Protein AF-Q72N98-F1 (afdb_monomer)

Foldseek 3Di:
DADADDDQDEDEEEDEEEEYEHEYEYEYEYAEYEDEYEEEYEYADYPDEYEEEYEYAEYAYEYHEEYEYAEYAYEYEYEYEYAYYAYEYHEEYEYAYYEYEYHEEYEYAEYEEEYEEEYEYAEYEYEYHYEYEY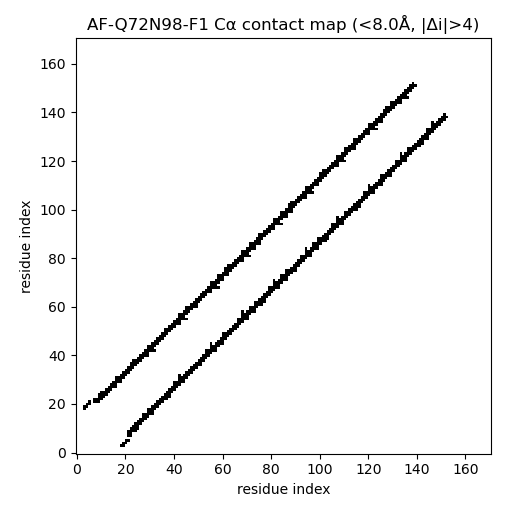AEYEDDYDYHYDYNYYDYDDPDDPPDDPDDDDDDDDD

Nearest PDB structures (foldseek):
  3jx8-assembly2_D  TM=2.606E-01  e=1.668E+00  Parabacteroides distasonis ATCC 8503

Secondary structure (DSSP, 8-state):
------S---EEEEEEEEEEES-EEEEEEEEEEEEEEEEEEEEEEEEEEEEEEEEEEEE-SEEEEEEEEEEE-S-EEEEEEEEEE-S-EEEEEEEEEEEEEEEEEEEEEEEEEEEEEEEEEEEEEEEEEEEEEEEEEES-B-SEEEEEEEE---SS---------------

Solvent-accessible surface area (backbone atoms only — not comparable to full-atom values): 8684 Å² total; per-residue (Å²): 139,90,81,85,76,83,72,96,57,70,54,73,52,78,50,82,42,66,64,46,68,57,43,40,42,37,39,38,42,35,46,36,42,37,48,41,41,43,38,40,37,44,34,45,35,40,38,54,35,41,40,38,40,38,43,33,45,36,33,56,30,39,37,42,38,38,36,42,34,48,35,34,55,33,42,38,38,37,40,36,43,34,46,36,35,55,32,43,38,42,38,40,36,43,34,46,36,35,54,31,44,42,42,38,40,37,44,33,44,35,38,33,58,34,43,39,38,41,36,43,35,45,34,36,52,31,42,41,41,36,39,35,44,32,50,33,38,29,61,53,80,52,67,56,69,52,70,76,40,75,52,78,79,78,92,81,71,93,74,82,66,99,73,86,82,92,83,88,85,92,130

Mean predicted aligned error: 12.13 Å

Sequence (171 aa):
MNFNLSGSYILRGSSHILQMNLNLRGSSHILQMNLNLRGSSHILQMNLNLRGSSHILQMNSNLRGSSHILQMNSNLRGSSHILQMNSNLRGSSHILQMNSNLRGSSHILQMNLNLRGSSHILQMNSNLRGSSHILQMNLNLRGSSHIFKSWAFDKENQISAQNRRSTIVFT

Structure (mmCIF, N/CA/C/O backbone):
data_AF-Q72N98-F1
#
_entry.id   AF-Q72N98-F1
#
loop_
_atom_site.group_PDB
_atom_site.id
_atom_site.type_symbol
_atom_site.label_atom_id
_atom_site.label_alt_id
_atom_site.label_comp_id
_atom_site.label_asym_id
_atom_site.label_entity_id
_atom_site.label_seq_id
_atom_site.pdbx_PDB_ins_code
_atom_site.Cartn_x
_atom_site.Cartn_y
_atom_site.Cartn_z
_atom_site.occupancy
_atom_site.B_iso_or_equiv
_atom_site.auth_seq_id
_atom_site.auth_comp_id
_atom_site.auth_asym_id
_atom_site.auth_atom_id
_atom_site.pdbx_PDB_model_num
ATOM 1 N N . MET A 1 1 ? 25.072 16.575 -17.422 1.00 34.38 1 MET A N 1
ATOM 2 C CA . MET A 1 1 ? 24.114 16.514 -18.548 1.00 34.38 1 MET A CA 1
ATOM 3 C C . MET A 1 1 ? 22.717 16.351 -17.969 1.00 34.38 1 MET A C 1
ATOM 5 O O . MET A 1 1 ? 22.519 15.405 -17.219 1.00 34.38 1 MET A O 1
ATOM 9 N N . ASN A 1 2 ? 21.787 17.259 -18.279 1.00 38.66 2 ASN A N 1
ATOM 10 C CA . ASN A 1 2 ? 20.370 17.155 -17.895 1.00 38.66 2 ASN A CA 1
ATOM 11 C C . ASN A 1 2 ? 19.568 16.596 -19.095 1.00 38.66 2 ASN A C 1
ATOM 13 O O . ASN A 1 2 ? 19.824 17.022 -20.217 1.00 38.66 2 ASN A O 1
ATOM 17 N N . PHE A 1 3 ? 18.620 15.671 -18.878 1.00 39.50 3 PHE A N 1
ATOM 18 C CA . PHE A 1 3 ? 17.837 14.966 -19.924 1.00 39.50 3 PHE A CA 1
ATOM 19 C C . PHE A 1 3 ? 16.346 14.792 -19.527 1.00 39.50 3 PHE A C 1
ATOM 21 O O . PHE A 1 3 ? 16.054 14.818 -18.334 1.00 39.50 3 PHE A O 1
ATOM 28 N N . ASN A 1 4 ? 15.424 14.583 -20.499 1.00 43.81 4 ASN A N 1
ATOM 29 C CA . ASN A 1 4 ? 13.947 14.497 -20.323 1.00 43.81 4 ASN A CA 1
ATOM 30 C C . ASN A 1 4 ? 13.194 13.677 -21.432 1.00 43.81 4 ASN A C 1
ATOM 32 O O . ASN A 1 4 ? 13.794 13.317 -22.441 1.00 43.81 4 ASN A O 1
ATOM 36 N N . LEU A 1 5 ? 11.861 13.508 -21.277 1.00 47.28 5 LEU A N 1
ATOM 37 C CA . LEU A 1 5 ? 10.808 13.109 -22.265 1.00 47.28 5 LEU A CA 1
ATOM 38 C C . LEU A 1 5 ? 10.619 11.605 -22.649 1.00 47.28 5 LEU A C 1
ATOM 40 O O . LEU A 1 5 ? 10.861 10.743 -21.811 1.00 47.28 5 LEU A O 1
ATOM 44 N N . SER A 1 6 ? 9.963 11.289 -23.791 1.00 36.41 6 SER A N 1
ATOM 45 C CA . SER A 1 6 ? 8.648 10.584 -23.790 1.00 36.41 6 SER A CA 1
ATOM 46 C C . SER A 1 6 ? 8.359 9.254 -24.569 1.00 36.41 6 SER A C 1
ATOM 48 O O . SER A 1 6 ? 7.218 8.798 -24.477 1.00 36.41 6 SER A O 1
ATOM 50 N N . GLY A 1 7 ? 9.266 8.580 -25.304 1.00 32.81 7 GLY A N 1
ATOM 51 C CA . GLY A 1 7 ? 9.059 7.168 -25.737 1.00 32.81 7 GLY A CA 1
ATOM 52 C C . GLY A 1 7 ? 8.948 6.201 -24.536 1.00 32.81 7 GLY A C 1
ATOM 53 O O . GLY A 1 7 ? 9.212 6.610 -23.410 1.00 32.81 7 GLY A O 1
ATOM 54 N N . SER A 1 8 ? 8.597 4.912 -24.702 1.00 44.94 8 SER A N 1
ATOM 55 C CA . SER A 1 8 ? 8.538 3.972 -23.555 1.00 44.94 8 SER A CA 1
ATOM 56 C C . SER A 1 8 ? 9.939 3.539 -23.083 1.00 44.94 8 SER A C 1
ATOM 58 O O . SER A 1 8 ? 10.334 2.378 -23.218 1.00 44.94 8 SER A O 1
ATOM 60 N N . TYR A 1 9 ? 10.713 4.488 -22.556 1.00 53.72 9 TYR A N 1
ATOM 61 C CA . TYR A 1 9 ? 12.098 4.303 -22.144 1.00 53.72 9 TYR A CA 1
ATOM 62 C C . TYR A 1 9 ? 12.184 3.427 -20.894 1.00 53.72 9 TYR A C 1
ATOM 64 O O . TYR A 1 9 ? 11.781 3.826 -19.805 1.00 53.72 9 TYR A O 1
ATOM 72 N N . ILE A 1 10 ? 12.742 2.224 -21.048 1.00 58.22 10 ILE A N 1
ATOM 73 C CA . ILE A 1 10 ? 13.043 1.324 -19.931 1.00 58.22 10 ILE A CA 1
ATOM 74 C C . ILE A 1 10 ? 14.508 1.518 -19.553 1.00 58.22 10 ILE A C 1
ATOM 76 O O . ILE A 1 10 ? 15.393 0.852 -20.096 1.00 58.22 10 ILE A O 1
ATOM 80 N N . LEU A 1 11 ? 14.768 2.403 -18.594 1.00 60.53 11 LEU A N 1
ATOM 81 C CA . LEU A 1 11 ? 16.105 2.549 -18.023 1.00 60.53 11 LEU A CA 1
ATOM 82 C C . LEU A 1 11 ? 16.426 1.351 -17.118 1.00 60.53 11 LEU A C 1
ATOM 84 O O . LEU A 1 11 ? 15.615 0.936 -16.281 1.00 60.53 11 LEU A O 1
ATOM 88 N N . ARG A 1 12 ? 17.618 0.780 -17.325 1.00 60.44 12 ARG A N 1
ATOM 89 C CA . ARG A 1 12 ? 18.150 -0.385 -16.607 1.00 60.44 12 ARG A CA 1
ATOM 90 C C . ARG A 1 12 ? 19.528 -0.050 -16.050 1.00 60.44 12 ARG A C 1
ATOM 92 O O . ARG A 1 12 ? 20.391 0.376 -16.805 1.00 60.44 12 ARG A O 1
ATOM 99 N N . GLY A 1 13 ? 19.732 -0.282 -14.755 1.00 65.06 13 GLY A N 1
ATOM 100 C CA . GLY A 1 13 ? 21.004 -0.028 -14.070 1.00 65.06 13 GLY A CA 1
ATOM 101 C C . GLY A 1 13 ? 20.844 0.842 -12.823 1.00 65.06 13 GLY A C 1
ATOM 102 O O . GLY A 1 13 ? 19.794 0.806 -12.175 1.00 65.06 13 GLY A O 1
ATOM 103 N N . SER A 1 14 ? 21.895 1.603 -12.509 1.00 66.06 14 SER A N 1
ATOM 104 C CA . SER A 1 14 ? 21.960 2.563 -11.399 1.00 66.06 14 SER A CA 1
ATOM 105 C C . SER A 1 14 ? 21.876 3.995 -11.929 1.00 66.06 14 SER A C 1
ATOM 107 O O . SER A 1 14 ? 22.575 4.326 -12.883 1.00 66.06 14 SER A O 1
ATOM 109 N N . SER A 1 15 ? 21.031 4.850 -11.343 1.00 68.00 15 SER A N 1
ATOM 110 C CA . SER A 1 15 ? 20.786 6.207 -11.870 1.00 68.00 15 SER A CA 1
ATOM 111 C C . SER A 1 15 ? 20.442 7.253 -10.799 1.00 68.00 15 SER A C 1
ATOM 113 O O . SER A 1 15 ? 19.806 6.941 -9.791 1.00 68.00 15 SER A O 1
ATOM 115 N N . HIS A 1 16 ? 20.850 8.502 -11.050 1.00 71.00 16 HIS A N 1
ATOM 116 C CA . HIS A 1 16 ? 20.414 9.704 -10.331 1.00 71.00 16 HIS A CA 1
ATOM 117 C C . HIS A 1 16 ? 19.516 10.522 -11.265 1.00 71.00 16 HIS A C 1
ATOM 119 O O . HIS A 1 16 ? 19.918 10.819 -12.389 1.00 71.00 16 HIS A O 1
ATOM 125 N N . ILE A 1 17 ? 18.294 10.833 -10.832 1.00 66.06 17 ILE A N 1
ATOM 126 C CA . ILE A 1 17 ? 17.226 11.373 -11.686 1.00 66.06 17 ILE A CA 1
ATOM 127 C C . ILE A 1 17 ? 16.526 12.530 -10.967 1.00 66.06 17 ILE A C 1
ATOM 129 O O . ILE A 1 17 ? 16.061 12.380 -9.838 1.00 66.06 17 ILE A O 1
ATOM 133 N N . LEU A 1 18 ? 16.400 13.676 -11.639 1.00 66.44 18 LEU A N 1
ATOM 134 C CA . LEU A 1 18 ? 15.648 14.820 -11.114 1.00 66.44 18 LEU A CA 1
ATOM 135 C C . LEU A 1 18 ? 14.138 14.627 -11.313 1.00 66.44 18 LEU A C 1
ATOM 137 O O . LEU A 1 18 ? 13.387 14.582 -10.342 1.00 66.44 18 LEU A O 1
ATOM 141 N N . GLN A 1 19 ? 13.694 14.433 -12.553 1.00 68.50 19 GLN A N 1
ATOM 142 C CA . GLN A 1 19 ? 12.289 14.198 -12.875 1.00 68.50 19 GLN A CA 1
ATOM 143 C C . GLN A 1 19 ? 12.169 13.094 -13.927 1.00 68.50 19 GLN A C 1
ATOM 145 O O . GLN A 1 19 ? 12.985 13.016 -14.845 1.00 68.50 19 GLN A O 1
ATOM 150 N N . MET A 1 20 ? 11.165 12.226 -13.795 1.00 66.00 20 MET A N 1
ATOM 151 C CA . MET A 1 20 ? 10.890 11.181 -14.781 1.00 66.00 20 MET A CA 1
ATOM 152 C C . MET A 1 20 ? 9.404 10.870 -14.890 1.00 66.00 20 MET A C 1
ATOM 154 O O . MET A 1 20 ? 8.726 10.645 -13.887 1.00 66.00 20 MET A O 1
ATOM 158 N N . ASN A 1 21 ? 8.946 10.771 -16.135 1.00 64.12 21 ASN A N 1
ATOM 159 C CA . ASN A 1 21 ? 7.653 10.220 -16.504 1.00 64.12 21 ASN A CA 1
ATOM 160 C C . ASN A 1 21 ? 7.932 8.958 -17.347 1.00 64.12 21 ASN A C 1
ATOM 162 O O . ASN A 1 21 ? 8.524 9.103 -18.411 1.00 64.12 21 ASN A O 1
ATOM 166 N N . LEU A 1 22 ? 7.496 7.771 -16.882 1.00 65.44 22 LEU A N 1
ATOM 167 C CA . LEU A 1 22 ? 7.639 6.400 -17.455 1.00 65.44 22 LEU A CA 1
ATOM 168 C C . LEU A 1 22 ? 8.617 5.456 -16.704 1.00 65.44 22 LEU A C 1
ATOM 170 O O . LEU A 1 22 ? 9.264 5.830 -15.732 1.00 65.44 22 LEU A O 1
ATOM 174 N N . ASN A 1 23 ? 8.568 4.163 -17.061 1.00 66.69 23 ASN A N 1
ATOM 175 C CA . ASN A 1 23 ? 8.878 3.029 -16.174 1.00 66.69 23 ASN A CA 1
ATOM 176 C C . ASN A 1 23 ? 10.380 2.748 -15.943 1.00 66.69 23 ASN A C 1
ATOM 178 O O . ASN A 1 23 ? 11.129 2.522 -16.893 1.00 66.69 23 ASN A O 1
ATOM 182 N N . LEU A 1 24 ? 10.785 2.554 -14.681 1.00 69.75 24 LEU A N 1
ATOM 183 C CA . LEU A 1 24 ? 12.176 2.240 -14.304 1.00 69.75 24 LEU A CA 1
ATOM 184 C C . LEU A 1 24 ? 12.330 0.805 -13.756 1.00 69.75 24 LEU A C 1
ATOM 186 O O . LEU A 1 24 ? 11.528 0.350 -12.931 1.00 69.75 24 LEU A O 1
ATOM 190 N N . ARG A 1 25 ? 13.386 0.085 -14.177 1.00 73.00 25 ARG A N 1
ATOM 191 C CA . ARG A 1 25 ? 13.779 -1.220 -13.612 1.00 73.00 25 ARG A CA 1
ATOM 192 C C . ARG A 1 25 ? 15.254 -1.238 -13.190 1.00 73.00 25 ARG A C 1
ATOM 194 O O . ARG A 1 25 ? 16.127 -1.512 -14.010 1.00 73.00 25 ARG A O 1
ATOM 201 N N . GLY A 1 26 ? 15.529 -1.048 -11.902 1.00 71.75 26 GLY A N 1
ATOM 202 C CA . GLY A 1 26 ? 16.899 -1.054 -11.379 1.00 71.75 26 GLY A CA 1
ATOM 203 C C . GLY A 1 26 ? 17.014 -0.455 -9.981 1.00 71.75 26 GLY A C 1
ATOM 204 O O . GLY A 1 26 ? 16.085 -0.573 -9.180 1.00 71.75 26 GLY A O 1
ATOM 205 N N . SER A 1 27 ? 18.150 0.192 -9.722 1.00 73.38 27 SER A N 1
ATOM 206 C CA . SER A 1 27 ? 18.434 0.931 -8.489 1.00 73.38 27 SER A CA 1
ATOM 207 C C . SER A 1 27 ? 18.494 2.431 -8.787 1.00 73.38 27 SER A C 1
ATOM 209 O O . SER A 1 27 ? 19.113 2.834 -9.769 1.00 73.38 27 SER A O 1
ATOM 211 N N . SER A 1 28 ? 17.844 3.285 -7.993 1.00 72.62 28 SER A N 1
ATOM 212 C CA . SER A 1 28 ? 17.776 4.719 -8.340 1.00 72.62 28 SER A CA 1
ATOM 213 C C . SER A 1 28 ? 17.583 5.674 -7.161 1.00 72.62 28 SER A C 1
ATOM 215 O O . SER A 1 28 ? 16.900 5.354 -6.187 1.00 72.62 28 SER A O 1
ATOM 217 N N . HIS A 1 29 ? 18.164 6.867 -7.291 1.00 77.06 29 HIS A N 1
ATOM 218 C CA . HIS A 1 29 ? 17.844 8.047 -6.486 1.00 77.06 29 HIS A CA 1
ATOM 219 C C . HIS A 1 29 ? 17.025 8.999 -7.360 1.00 77.06 29 HIS A C 1
ATOM 221 O O . HIS A 1 29 ? 17.497 9.403 -8.426 1.00 77.06 29 HIS A O 1
ATOM 227 N N . ILE A 1 30 ? 15.797 9.315 -6.946 1.00 72.62 30 ILE A N 1
ATOM 228 C CA . ILE A 1 30 ? 14.843 10.081 -7.757 1.00 72.62 30 ILE A CA 1
ATOM 229 C C . ILE A 1 30 ? 14.225 11.209 -6.927 1.00 72.62 30 ILE A C 1
ATOM 231 O O . ILE A 1 30 ? 13.693 10.959 -5.846 1.00 72.62 30 ILE A O 1
ATOM 235 N N . LEU A 1 31 ? 14.233 12.442 -7.434 1.00 77.56 31 LEU A N 1
ATOM 236 C CA . LEU A 1 31 ? 13.531 13.544 -6.771 1.00 77.56 31 LEU A CA 1
ATOM 237 C C . LEU A 1 31 ? 12.017 13.466 -7.045 1.00 77.56 31 LEU A C 1
ATOM 239 O O . LEU A 1 31 ? 11.241 13.360 -6.097 1.00 77.56 31 LEU A O 1
ATOM 243 N N . GLN A 1 32 ? 11.585 13.404 -8.308 1.00 76.88 32 GLN A N 1
ATOM 244 C CA . GLN A 1 32 ? 10.169 13.219 -8.653 1.00 76.88 32 GLN A CA 1
ATOM 245 C C . GLN A 1 32 ? 9.956 12.132 -9.718 1.00 76.88 32 GLN A C 1
ATOM 247 O O . GLN A 1 32 ? 10.577 12.152 -10.783 1.00 76.88 32 GLN A O 1
ATOM 252 N N . MET A 1 33 ? 9.039 11.197 -9.452 1.00 74.56 33 MET A N 1
ATOM 253 C CA . MET A 1 33 ? 8.630 10.157 -10.404 1.00 74.56 33 MET A CA 1
ATOM 254 C C . MET A 1 33 ? 7.119 10.129 -10.610 1.00 74.56 33 MET A C 1
ATOM 256 O O . MET A 1 33 ? 6.361 9.984 -9.646 1.00 74.56 33 MET A O 1
ATOM 260 N N . ASN A 1 34 ? 6.710 10.110 -11.880 1.00 79.12 34 ASN A N 1
ATOM 261 C CA . ASN A 1 34 ? 5.381 9.682 -12.287 1.00 79.12 34 ASN A CA 1
ATOM 262 C C . ASN A 1 34 ? 5.455 8.385 -13.126 1.00 79.12 34 ASN A C 1
ATOM 264 O O . ASN A 1 34 ? 6.263 8.287 -14.049 1.00 79.12 34 ASN A O 1
ATOM 268 N N . LEU A 1 35 ? 4.557 7.430 -12.837 1.00 60.47 35 LEU A N 1
ATOM 269 C CA . LEU A 1 35 ? 4.233 6.172 -13.559 1.00 60.47 35 LEU A CA 1
ATOM 270 C C . LEU A 1 35 ? 4.565 4.851 -12.824 1.00 60.47 35 LEU A C 1
ATOM 272 O O . LEU A 1 35 ? 3.724 4.425 -12.037 1.00 60.47 35 LEU A O 1
ATOM 276 N N . ASN A 1 36 ? 5.687 4.144 -13.031 1.00 74.69 36 ASN A N 1
ATOM 277 C CA . ASN A 1 36 ? 5.971 2.940 -12.211 1.00 74.69 36 ASN A CA 1
ATOM 278 C C . ASN A 1 36 ? 7.466 2.668 -11.970 1.00 74.69 36 ASN A C 1
ATOM 280 O O . ASN A 1 36 ? 8.287 2.821 -12.874 1.00 74.69 36 ASN A O 1
ATOM 284 N N . LEU A 1 37 ? 7.797 2.108 -10.798 1.00 74.31 37 LEU A N 1
ATOM 285 C CA . LEU A 1 37 ? 9.131 1.563 -10.500 1.00 74.31 37 LEU A CA 1
ATOM 286 C C . LEU A 1 37 ? 9.095 0.073 -10.127 1.00 74.31 37 LEU A C 1
ATOM 288 O O . LEU A 1 37 ? 8.262 -0.366 -9.330 1.00 74.31 37 LEU A O 1
ATOM 292 N N . ARG A 1 38 ? 10.058 -0.703 -10.648 1.00 79.94 38 ARG A N 1
ATOM 293 C CA . ARG A 1 38 ? 10.336 -2.082 -10.216 1.00 79.94 38 ARG A CA 1
ATOM 294 C C . ARG A 1 38 ? 11.809 -2.269 -9.837 1.00 79.94 38 ARG A C 1
ATOM 296 O O . ARG A 1 38 ? 12.642 -2.501 -10.712 1.00 79.94 38 ARG A O 1
ATOM 303 N N . GLY A 1 39 ? 12.118 -2.265 -8.543 1.00 76.69 39 GLY A N 1
ATOM 304 C CA . GLY A 1 39 ? 13.489 -2.423 -8.050 1.00 76.69 39 GLY A CA 1
ATOM 305 C C . GLY A 1 39 ? 13.703 -1.797 -6.675 1.00 76.69 39 GLY A C 1
ATOM 306 O O . GLY A 1 39 ? 12.819 -1.893 -5.825 1.00 76.69 39 GLY A O 1
ATOM 307 N N . SER A 1 40 ? 14.866 -1.176 -6.478 1.00 79.19 40 SER A N 1
ATOM 308 C CA . SER A 1 40 ? 15.259 -0.542 -5.214 1.00 79.19 40 SER A CA 1
ATOM 309 C C . SER A 1 40 ? 15.421 0.970 -5.384 1.00 79.19 40 SER A C 1
ATOM 311 O O . SER A 1 40 ? 16.034 1.410 -6.356 1.00 79.19 40 SER A O 1
ATOM 313 N N . SER A 1 41 ? 14.896 1.796 -4.477 1.00 77.50 41 SER A N 1
ATOM 314 C CA . SER A 1 41 ? 14.933 3.253 -4.699 1.00 77.50 41 SER A CA 1
ATOM 315 C C . SER A 1 41 ? 14.854 4.133 -3.453 1.00 77.50 41 SER A C 1
ATOM 317 O O . SER A 1 41 ? 14.105 3.838 -2.521 1.00 77.50 41 SER A O 1
ATOM 319 N N . HIS A 1 42 ? 15.532 5.278 -3.508 1.00 82.81 42 HIS A N 1
ATOM 320 C CA . HIS A 1 42 ? 15.281 6.433 -2.641 1.00 82.81 42 HIS A CA 1
ATOM 321 C C . HIS A 1 42 ? 14.517 7.483 -3.452 1.00 82.81 42 HIS A C 1
ATOM 323 O O . HIS A 1 42 ? 14.975 7.870 -4.530 1.00 82.81 42 HIS A O 1
ATOM 329 N N . ILE A 1 43 ? 13.346 7.906 -2.970 1.00 78.19 43 ILE A N 1
ATOM 330 C CA . ILE A 1 43 ? 12.442 8.786 -3.719 1.00 78.19 43 ILE A CA 1
ATOM 331 C C . ILE A 1 43 ? 11.914 9.905 -2.822 1.00 78.19 43 ILE A C 1
ATOM 333 O O . ILE A 1 43 ? 11.389 9.635 -1.743 1.00 78.19 43 ILE A O 1
ATOM 337 N N . LEU A 1 44 ? 11.991 11.157 -3.276 1.00 83.56 44 LEU A N 1
ATOM 338 C CA . LEU A 1 44 ? 11.368 12.268 -2.553 1.00 83.56 44 LEU A CA 1
ATOM 339 C C . LEU A 1 44 ? 9.848 12.283 -2.798 1.00 83.56 44 LEU A C 1
ATOM 341 O O . LEU A 1 44 ? 9.083 12.171 -1.841 1.00 83.56 44 LEU A O 1
ATOM 345 N N . GLN A 1 45 ? 9.393 12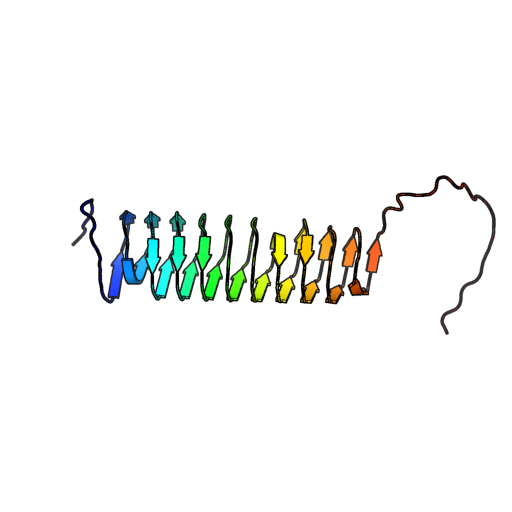.306 -4.054 1.00 82.19 45 GLN A N 1
ATOM 346 C CA . GLN A 1 45 ? 7.964 12.241 -4.388 1.00 82.19 45 GLN A CA 1
ATOM 347 C C . GLN A 1 45 ? 7.654 11.185 -5.465 1.00 82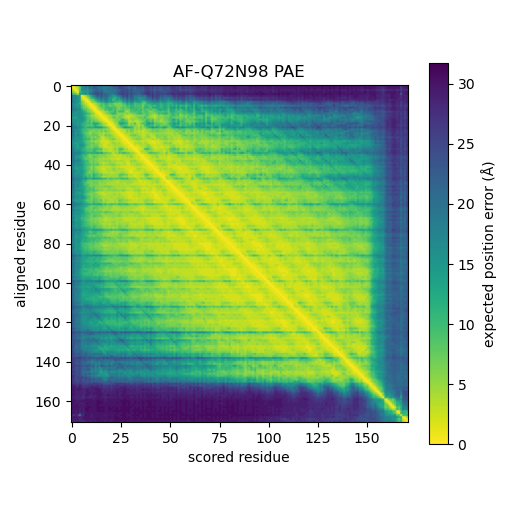.19 45 GLN A C 1
ATOM 349 O O . GLN A 1 45 ? 8.239 11.202 -6.552 1.00 82.19 45 GLN A O 1
ATOM 354 N N . MET A 1 46 ? 6.694 10.291 -5.189 1.00 79.00 46 MET A N 1
ATOM 355 C CA . MET A 1 46 ? 6.138 9.359 -6.181 1.00 79.00 46 MET A CA 1
ATOM 356 C C . MET A 1 46 ? 4.623 9.516 -6.349 1.00 79.00 46 MET A C 1
ATOM 358 O O . MET A 1 46 ? 3.863 9.400 -5.383 1.00 79.00 46 MET A O 1
ATOM 362 N N . ASN A 1 47 ? 4.202 9.566 -7.617 1.00 83.00 47 ASN A N 1
ATOM 363 C CA . ASN A 1 47 ? 2.851 9.219 -8.045 1.00 83.00 47 ASN A CA 1
ATOM 364 C C . ASN A 1 47 ? 2.912 8.069 -9.079 1.00 83.00 47 ASN A C 1
ATOM 366 O O . ASN A 1 47 ? 3.341 8.285 -10.207 1.00 83.00 47 ASN A O 1
ATOM 370 N N . LEU A 1 48 ? 2.499 6.845 -8.726 1.00 64.12 48 LEU A N 1
ATOM 371 C CA . LEU A 1 48 ? 1.507 6.014 -9.464 1.00 64.12 48 LEU A CA 1
ATOM 372 C C . LEU A 1 48 ? 1.550 4.514 -9.075 1.00 64.12 48 LEU A C 1
ATOM 374 O O . LEU A 1 48 ? 0.519 4.038 -8.602 1.00 64.12 48 LEU A O 1
ATOM 378 N N . ASN A 1 49 ? 2.687 3.790 -9.127 1.00 77.69 49 ASN A N 1
ATOM 379 C CA . ASN A 1 49 ? 2.907 2.528 -8.363 1.00 77.69 49 ASN A CA 1
ATOM 380 C C . ASN A 1 49 ? 4.402 2.184 -8.125 1.00 77.69 49 ASN A C 1
ATOM 382 O O . ASN A 1 49 ? 5.256 2.451 -8.973 1.00 77.69 49 ASN A O 1
ATOM 386 N N . LEU A 1 50 ? 4.704 1.433 -7.052 1.00 78.00 50 LEU A N 1
ATOM 387 C CA . LEU A 1 50 ? 6.019 0.796 -6.827 1.00 78.00 50 LEU A CA 1
ATOM 388 C C . LEU A 1 50 ? 5.918 -0.714 -6.553 1.00 78.00 50 LEU A C 1
ATOM 390 O O . LEU A 1 50 ? 5.054 -1.176 -5.803 1.00 78.00 50 LEU A O 1
ATOM 394 N N . ARG A 1 51 ? 6.863 -1.495 -7.100 1.00 83.06 51 ARG A N 1
ATOM 395 C CA . ARG A 1 51 ? 7.083 -2.907 -6.748 1.00 83.06 51 ARG A CA 1
ATOM 396 C C . ARG A 1 51 ? 8.552 -3.197 -6.416 1.00 83.06 51 ARG A C 1
ATOM 398 O O . ARG A 1 51 ? 9.363 -3.363 -7.326 1.00 83.06 51 ARG A O 1
ATOM 405 N N . GLY A 1 52 ? 8.877 -3.361 -5.136 1.00 80.00 52 GLY A N 1
ATOM 406 C CA . GLY A 1 52 ? 10.239 -3.652 -4.680 1.00 80.00 52 GLY A CA 1
ATOM 407 C C . GLY A 1 52 ? 10.540 -3.076 -3.299 1.00 80.00 52 GLY A C 1
ATOM 408 O O . GLY A 1 52 ? 9.681 -3.151 -2.422 1.00 80.00 52 GLY A O 1
ATOM 409 N N . SER A 1 53 ? 11.744 -2.534 -3.115 1.00 83.19 53 SER A N 1
ATOM 410 C CA . SER A 1 53 ? 12.234 -2.026 -1.826 1.00 83.19 53 SER A CA 1
ATOM 411 C C . SER A 1 53 ? 12.503 -0.522 -1.884 1.00 83.19 53 SER A C 1
ATOM 413 O O . SER A 1 53 ? 13.202 -0.072 -2.787 1.00 83.19 53 SER A O 1
ATOM 415 N N . SER A 1 54 ? 11.991 0.285 -0.952 1.00 81.12 54 SER A N 1
ATOM 416 C CA . SER A 1 54 ? 12.118 1.746 -1.096 1.00 81.12 54 SER A CA 1
ATOM 417 C C . SER A 1 54 ? 12.114 2.569 0.190 1.00 81.12 54 SER A C 1
ATOM 419 O O . SER A 1 54 ? 11.361 2.285 1.119 1.00 81.12 54 SER A O 1
ATOM 421 N N . HIS A 1 55 ? 12.863 3.669 0.172 1.00 86.06 55 HIS A N 1
ATOM 422 C CA . HIS A 1 55 ? 12.698 4.797 1.091 1.00 86.06 55 HIS A CA 1
ATOM 423 C C . HIS A 1 55 ? 11.968 5.917 0.343 1.00 86.06 55 HIS A C 1
ATOM 425 O O . HIS A 1 55 ? 12.412 6.308 -0.739 1.00 86.06 55 HIS A O 1
ATOM 431 N N . ILE A 1 56 ? 10.842 6.397 0.876 1.00 82.69 56 ILE A N 1
ATOM 432 C CA . ILE A 1 56 ? 9.993 7.390 0.202 1.00 82.69 56 ILE A CA 1
ATOM 433 C C . ILE A 1 56 ? 9.572 8.494 1.176 1.00 82.69 56 ILE A C 1
ATOM 435 O O . ILE A 1 56 ? 9.066 8.199 2.258 1.00 82.69 56 ILE A O 1
ATOM 439 N N . LEU A 1 57 ? 9.729 9.763 0.795 1.00 86.81 57 LEU A N 1
ATOM 440 C CA . LEU A 1 57 ? 9.243 10.878 1.615 1.00 86.81 57 LEU A CA 1
ATOM 441 C C . LEU A 1 57 ? 7.720 11.051 1.440 1.00 86.81 57 LEU A C 1
ATOM 443 O O . LEU A 1 57 ? 6.986 10.950 2.422 1.00 86.81 57 LEU A O 1
ATOM 447 N N . GLN A 1 58 ? 7.221 11.194 0.208 1.00 84.94 58 GLN A N 1
ATOM 448 C CA . GLN A 1 58 ? 5.781 11.270 -0.091 1.00 84.94 58 GLN A CA 1
ATOM 449 C C . GLN A 1 58 ? 5.333 10.293 -1.187 1.00 84.94 58 GLN A C 1
ATOM 451 O O . GLN A 1 58 ? 5.916 10.235 -2.274 1.00 84.94 58 GLN A O 1
ATOM 456 N N . MET A 1 59 ? 4.252 9.553 -0.908 1.00 83.31 59 MET A N 1
ATOM 457 C CA . MET A 1 59 ? 3.652 8.578 -1.822 1.00 83.31 59 MET A CA 1
ATOM 458 C C . MET A 1 59 ? 2.125 8.706 -1.929 1.00 83.31 59 MET A C 1
ATOM 460 O O . MET A 1 59 ? 1.385 8.409 -0.986 1.00 83.31 59 MET A O 1
ATOM 464 N N . ASN A 1 60 ? 1.649 9.003 -3.139 1.00 86.25 60 ASN A N 1
ATOM 465 C CA . ASN A 1 60 ? 0.231 8.963 -3.507 1.00 86.25 60 ASN A CA 1
ATOM 466 C C . ASN A 1 60 ? -0.019 7.823 -4.520 1.00 86.25 60 ASN A C 1
ATOM 468 O O . ASN A 1 60 ? -0.448 8.053 -5.649 1.00 86.25 60 ASN A O 1
ATOM 472 N N . SER A 1 61 ? 0.332 6.579 -4.161 1.00 73.94 61 SER A N 1
ATOM 473 C CA . SER A 1 61 ? 0.263 5.420 -5.069 1.00 73.94 61 SER A 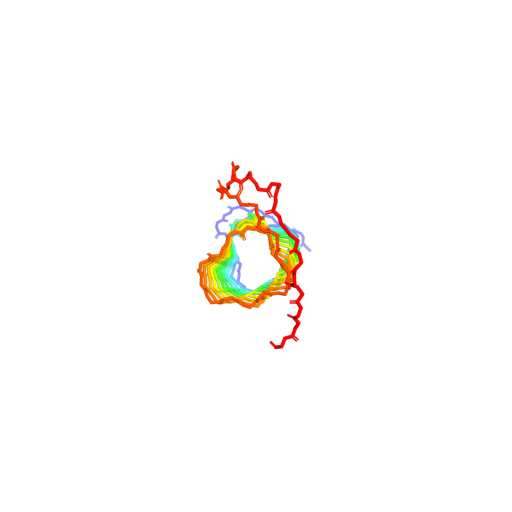CA 1
ATOM 474 C C . SER A 1 61 ? 0.446 4.045 -4.426 1.00 73.94 61 SER A C 1
ATOM 476 O O . SER A 1 61 ? 1.092 3.917 -3.393 1.00 73.94 61 SER A O 1
ATOM 478 N N . ASN A 1 62 ? -0.047 2.981 -5.070 1.00 82.12 62 ASN A N 1
ATOM 479 C CA . ASN A 1 62 ? 0.041 1.642 -4.482 1.00 82.12 62 ASN A CA 1
ATOM 480 C C . ASN A 1 62 ? 1.490 1.127 -4.395 1.00 82.12 62 ASN A C 1
ATOM 482 O O . ASN A 1 62 ? 2.236 1.173 -5.378 1.00 82.12 62 ASN A O 1
ATOM 486 N N . LEU A 1 63 ? 1.849 0.526 -3.256 1.00 82.12 63 LEU A N 1
ATOM 487 C CA . LEU A 1 63 ? 3.143 -0.134 -3.055 1.00 82.12 63 LEU A CA 1
ATOM 488 C C . LEU A 1 63 ? 2.986 -1.648 -2.865 1.00 82.12 63 LEU A C 1
ATOM 490 O O . LEU A 1 63 ? 2.140 -2.118 -2.099 1.00 82.12 63 LEU A O 1
ATOM 494 N N . ARG A 1 64 ? 3.841 -2.429 -3.537 1.00 87.06 64 ARG A N 1
ATOM 495 C CA . ARG A 1 64 ? 4.001 -3.877 -3.330 1.00 87.06 64 ARG A CA 1
ATOM 496 C C . ARG A 1 64 ? 5.450 -4.242 -3.006 1.00 87.06 64 ARG A C 1
ATOM 498 O O . ARG A 1 64 ? 6.260 -4.374 -3.923 1.00 87.06 64 ARG A O 1
ATOM 505 N N . GLY A 1 65 ? 5.757 -4.486 -1.736 1.00 83.56 65 GLY A N 1
ATOM 506 C CA . GLY A 1 65 ? 7.096 -4.884 -1.295 1.00 83.56 65 GLY A CA 1
ATOM 507 C C . GLY A 1 65 ? 7.458 -4.333 0.081 1.00 83.56 65 GLY A C 1
ATOM 508 O O . GLY A 1 65 ? 6.607 -4.342 0.968 1.00 83.56 65 GLY A O 1
ATOM 509 N N . SER A 1 66 ? 8.702 -3.891 0.253 1.00 85.12 66 SER A N 1
ATOM 510 C CA . SER A 1 66 ? 9.245 -3.471 1.550 1.00 85.12 66 SER A CA 1
ATOM 511 C C . SER A 1 66 ? 9.591 -1.982 1.564 1.00 85.12 66 SER A C 1
ATOM 513 O O . SER A 1 66 ? 10.256 -1.514 0.645 1.00 85.12 66 SER A O 1
ATOM 515 N N . SER A 1 67 ? 9.186 -1.211 2.576 1.00 83.69 67 SER A N 1
ATOM 516 C CA . SER A 1 67 ? 9.425 0.242 2.524 1.00 83.69 67 SER A CA 1
ATOM 517 C C . SER A 1 67 ? 9.501 0.984 3.854 1.00 83.69 67 SER A C 1
ATOM 519 O O . SER A 1 67 ? 8.777 0.674 4.798 1.00 83.69 67 SER A O 1
ATOM 521 N N . HIS A 1 68 ? 10.293 2.054 3.869 1.00 87.81 68 HIS A N 1
ATOM 522 C CA . HIS A 1 68 ? 10.202 3.138 4.848 1.00 87.81 68 HIS A CA 1
ATOM 523 C C . HIS A 1 68 ? 9.525 4.331 4.168 1.00 87.81 68 HIS A C 1
ATOM 525 O O . HIS A 1 68 ? 9.981 4.762 3.105 1.00 87.81 68 HIS A O 1
ATOM 531 N N . ILE A 1 69 ? 8.426 4.834 4.731 1.00 85.75 69 ILE A N 1
ATOM 532 C CA . ILE A 1 69 ? 7.637 5.916 4.128 1.00 85.75 69 ILE A CA 1
ATOM 533 C C . ILE A 1 69 ? 7.325 6.987 5.176 1.00 85.75 69 ILE A C 1
ATOM 535 O O . ILE A 1 69 ? 6.831 6.665 6.255 1.00 85.75 69 ILE A O 1
ATOM 539 N N . LEU A 1 70 ? 7.563 8.262 4.866 1.00 88.88 70 LEU A N 1
ATOM 540 C CA . LEU A 1 70 ? 7.174 9.350 5.768 1.00 88.88 70 LEU A CA 1
ATOM 541 C C . LEU A 1 70 ? 5.667 9.655 5.651 1.00 88.88 70 LEU A C 1
ATOM 543 O O . LEU A 1 70 ? 4.958 9.582 6.652 1.00 88.88 70 LEU A O 1
ATOM 547 N N . GLN A 1 71 ? 5.148 9.885 4.442 1.00 87.25 71 GLN A N 1
ATOM 548 C CA . GLN A 1 71 ? 3.717 10.120 4.194 1.00 87.25 71 GLN A CA 1
ATOM 549 C C . GLN A 1 71 ? 3.165 9.252 3.055 1.00 87.25 71 GLN A C 1
ATOM 551 O O . GLN A 1 71 ? 3.702 9.240 1.944 1.00 87.25 71 GLN A O 1
ATOM 556 N N . MET A 1 72 ? 2.055 8.554 3.324 1.00 85.25 72 MET A N 1
ATOM 557 C CA . MET A 1 72 ? 1.354 7.693 2.368 1.00 85.25 72 MET A CA 1
ATOM 558 C C . MET A 1 72 ? -0.160 7.952 2.340 1.00 85.25 72 MET A C 1
ATOM 560 O O . MET A 1 72 ? -0.854 7.729 3.330 1.00 85.25 72 MET A O 1
ATOM 564 N N . ASN A 1 73 ? -0.696 8.289 1.164 1.00 87.88 73 ASN A N 1
ATOM 565 C CA . ASN A 1 73 ? -2.142 8.384 0.907 1.00 87.88 73 ASN A CA 1
ATOM 566 C C . ASN A 1 73 ? -2.567 7.354 -0.159 1.00 87.88 73 ASN A C 1
ATOM 568 O O . ASN A 1 73 ? -2.982 7.708 -1.259 1.00 87.88 73 ASN A O 1
ATOM 572 N N . SER A 1 74 ? -2.320 6.060 0.087 1.00 78.38 74 SER A N 1
ATOM 573 C CA . SER A 1 74 ? -2.488 4.989 -0.923 1.00 78.38 74 SER A CA 1
ATOM 574 C C . SER A 1 74 ? -2.282 3.553 -0.404 1.00 78.38 74 SER A C 1
ATOM 576 O O . SER A 1 74 ? -1.700 3.342 0.656 1.00 78.38 74 SER A O 1
ATOM 578 N N . ASN A 1 75 ? -2.781 2.531 -1.114 1.00 84.50 75 ASN A N 1
ATOM 579 C CA . ASN A 1 75 ? -2.782 1.161 -0.579 1.00 84.50 75 ASN A CA 1
ATOM 580 C C . ASN A 1 75 ? -1.379 0.523 -0.538 1.00 84.50 75 ASN A C 1
ATOM 582 O O . ASN A 1 75 ? -0.694 0.455 -1.561 1.00 84.50 75 ASN A O 1
ATOM 586 N N . LEU A 1 76 ? -1.005 -0.078 0.595 1.00 84.38 76 LEU A N 1
ATOM 587 C CA . LEU A 1 76 ? 0.232 -0.858 0.721 1.00 84.38 76 LEU A CA 1
ATOM 588 C C . LEU A 1 76 ? -0.049 -2.358 0.842 1.00 84.38 76 LEU A C 1
ATOM 590 O O . LEU A 1 76 ? -0.924 -2.790 1.595 1.00 84.38 76 LEU A O 1
ATOM 594 N N . ARG A 1 77 ? 0.743 -3.181 0.144 1.00 88.88 77 ARG A N 1
ATOM 595 C CA . ARG A 1 77 ? 0.789 -4.634 0.341 1.00 88.88 77 ARG A CA 1
ATOM 596 C C . ARG A 1 77 ? 2.228 -5.131 0.501 1.00 88.88 77 ARG A C 1
ATOM 598 O O . ARG A 1 77 ? 2.934 -5.291 -0.493 1.00 88.88 77 ARG A O 1
ATOM 605 N N . GLY A 1 78 ? 2.622 -5.461 1.726 1.00 85.06 78 GLY A N 1
ATOM 606 C CA . GLY A 1 78 ? 3.962 -5.958 2.042 1.00 85.06 78 GLY A CA 1
ATOM 607 C C . GLY A 1 78 ? 4.403 -5.585 3.456 1.00 85.06 78 GLY A C 1
ATOM 608 O O . GLY A 1 78 ? 3.583 -5.663 4.369 1.00 85.06 78 GLY A O 1
ATOM 609 N N . SER A 1 79 ? 5.670 -5.208 3.626 1.00 86.25 79 SER A N 1
ATOM 610 C CA . SER A 1 79 ? 6.278 -4.951 4.939 1.00 86.25 79 SER A CA 1
ATOM 611 C C . SER A 1 79 ? 6.774 -3.510 5.061 1.00 86.25 79 SER A C 1
ATOM 613 O O . SER A 1 79 ? 7.542 -3.071 4.211 1.00 86.25 79 SER A O 1
ATOM 615 N N . SER A 1 80 ? 6.385 -2.748 6.085 1.00 84.88 80 SER A 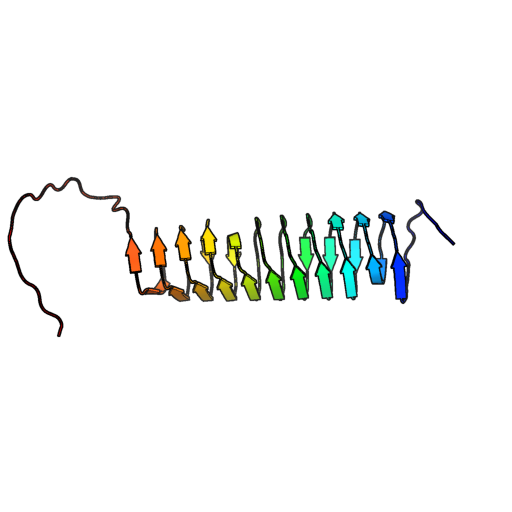N 1
ATOM 616 C CA . SER A 1 80 ? 6.723 -1.314 6.098 1.00 84.88 80 SER A CA 1
ATOM 617 C C . SER A 1 80 ? 6.840 -0.635 7.459 1.00 84.88 80 SER A C 1
ATOM 619 O O . SER A 1 80 ? 6.092 -0.939 8.385 1.00 84.88 80 SER A O 1
ATOM 621 N N . HIS A 1 81 ? 7.701 0.379 7.523 1.00 88.94 81 HIS A N 1
ATOM 622 C CA . HIS A 1 81 ? 7.684 1.417 8.555 1.00 88.94 81 HIS A CA 1
ATOM 623 C C . HIS A 1 81 ? 7.065 2.680 7.949 1.00 88.94 81 HIS A C 1
ATOM 625 O O . HIS A 1 81 ? 7.512 3.125 6.889 1.00 88.94 81 HIS A O 1
ATOM 631 N N . ILE A 1 82 ? 6.030 3.237 8.580 1.00 87.19 82 ILE A N 1
ATOM 632 C CA . ILE A 1 82 ? 5.300 4.397 8.055 1.00 87.19 82 ILE A CA 1
ATOM 633 C C . ILE A 1 82 ? 5.058 5.421 9.164 1.00 87.19 82 ILE A C 1
ATOM 635 O O . ILE A 1 82 ? 4.553 5.067 10.228 1.00 87.19 82 ILE A O 1
ATOM 639 N N . LEU A 1 83 ? 5.376 6.693 8.924 1.00 89.94 83 LEU A N 1
ATOM 640 C CA . LEU A 1 83 ? 5.075 7.748 9.894 1.00 89.94 83 LEU A CA 1
ATOM 641 C C . LEU A 1 83 ? 3.592 8.162 9.822 1.00 89.94 83 LEU A C 1
ATOM 643 O O . LEU A 1 83 ? 2.896 8.082 10.832 1.00 89.94 83 LEU A O 1
ATOM 647 N N . GLN A 1 84 ? 3.074 8.501 8.639 1.00 88.19 84 GLN A N 1
ATOM 648 C CA . GLN A 1 84 ? 1.657 8.840 8.431 1.00 88.19 84 GLN A CA 1
ATOM 649 C C . GLN A 1 84 ? 1.034 8.064 7.262 1.00 88.19 84 GLN A C 1
ATOM 651 O O . GLN A 1 84 ? 1.562 8.066 6.147 1.00 88.19 84 GLN A O 1
ATOM 656 N N . MET A 1 85 ? -0.116 7.430 7.513 1.00 86.56 85 MET A N 1
ATOM 657 C CA . MET A 1 85 ? -0.892 6.668 6.530 1.00 86.56 85 MET A CA 1
ATOM 658 C C . MET A 1 85 ? -2.385 7.032 6.554 1.00 86.56 85 MET A C 1
ATOM 660 O O . MET A 1 85 ? -3.056 6.847 7.567 1.00 86.56 85 MET A O 1
ATOM 664 N N . ASN A 1 86 ? -2.931 7.426 5.402 1.00 88.88 86 ASN A N 1
ATOM 665 C CA . ASN A 1 86 ? -4.367 7.662 5.191 1.00 88.88 86 ASN A CA 1
ATOM 666 C C . ASN A 1 86 ? -4.924 6.701 4.120 1.00 88.88 86 ASN A C 1
ATOM 668 O O . ASN A 1 86 ? -5.395 7.126 3.065 1.00 88.88 86 ASN A O 1
ATOM 672 N N . SER A 1 87 ? -4.770 5.386 4.322 1.00 79.50 87 SER A N 1
ATOM 673 C CA . SER A 1 87 ? -5.064 4.372 3.290 1.00 79.50 87 SER A CA 1
ATOM 674 C C . SER A 1 87 ? -4.931 2.914 3.750 1.00 79.50 87 SER A C 1
ATOM 676 O O . SER A 1 87 ? -4.304 2.620 4.764 1.00 79.50 87 SER A O 1
ATOM 678 N N . ASN A 1 88 ? -5.513 1.961 3.010 1.00 85.19 88 ASN A N 1
ATOM 679 C CA . ASN A 1 88 ? -5.536 0.558 3.443 1.00 85.19 88 ASN A CA 1
ATOM 680 C C . ASN A 1 88 ? -4.147 -0.109 3.419 1.00 85.19 88 ASN A C 1
ATO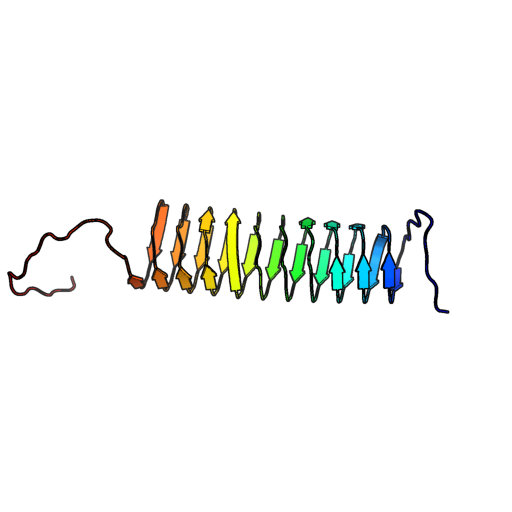M 682 O O . ASN A 1 88 ? -3.435 -0.036 2.413 1.00 85.19 88 ASN A O 1
ATOM 686 N N . LEU A 1 89 ? -3.819 -0.878 4.462 1.00 85.06 89 LEU A N 1
ATOM 687 C CA . LEU A 1 89 ? -2.618 -1.721 4.505 1.00 85.06 89 LEU A CA 1
ATOM 688 C C . LEU A 1 89 ? -2.967 -3.212 4.551 1.00 85.06 89 LEU A C 1
ATOM 690 O O . LEU A 1 89 ? -3.834 -3.642 5.315 1.00 85.06 89 LEU A O 1
ATOM 694 N N . ARG A 1 90 ? -2.247 -4.027 3.771 1.00 89.44 90 ARG A N 1
ATOM 695 C CA . ARG A 1 90 ? -2.297 -5.495 3.833 1.00 89.44 90 ARG A CA 1
ATOM 696 C C . ARG A 1 90 ? -0.901 -6.112 3.960 1.00 89.44 90 ARG A C 1
ATOM 698 O O . ARG A 1 90 ? -0.244 -6.357 2.947 1.00 89.44 90 ARG A O 1
ATOM 705 N N . GLY A 1 91 ? -0.489 -6.452 5.176 1.00 85.62 91 GLY A N 1
ATOM 706 C CA . GLY A 1 91 ? 0.804 -7.086 5.436 1.00 85.62 91 GLY A CA 1
ATOM 707 C C . GLY A 1 91 ? 1.306 -6.836 6.854 1.00 85.62 91 GLY A C 1
ATOM 708 O O . GLY A 1 91 ? 0.508 -6.904 7.786 1.00 85.62 91 GLY A O 1
ATOM 709 N N . SER A 1 92 ? 2.603 -6.571 7.004 1.00 86.44 92 SER A N 1
ATOM 710 C CA . SER A 1 92 ? 3.260 -6.403 8.306 1.00 86.44 92 SER A CA 1
ATOM 711 C C . SER A 1 92 ? 3.816 -4.989 8.469 1.00 86.44 92 SER A C 1
ATOM 713 O O . SER A 1 92 ? 4.559 -4.538 7.601 1.00 86.44 92 SER A O 1
ATOM 715 N N . SER A 1 93 ? 3.508 -4.264 9.545 1.00 85.44 93 SER A N 1
ATOM 716 C CA . SER A 1 93 ? 3.946 -2.859 9.628 1.00 85.44 93 SER A CA 1
ATOM 717 C C . SER A 1 93 ? 4.137 -2.270 11.021 1.00 85.44 93 SER A C 1
ATOM 719 O O . SER A 1 93 ? 3.394 -2.578 11.949 1.00 85.44 93 SER A O 1
ATOM 721 N N . HIS A 1 94 ? 5.062 -1.318 11.113 1.00 88.94 94 HIS A N 1
ATOM 722 C CA . HIS A 1 94 ? 5.129 -0.333 12.192 1.00 88.94 94 HIS A CA 1
ATOM 723 C C . HIS A 1 94 ? 4.562 0.988 11.661 1.00 88.94 94 HIS A C 1
ATOM 725 O O . HIS A 1 94 ? 5.023 1.470 10.624 1.00 88.94 94 HIS A O 1
ATOM 731 N N . ILE A 1 95 ? 3.553 1.552 12.326 1.00 87.75 95 ILE A N 1
ATOM 732 C CA . ILE A 1 95 ? 2.886 2.785 11.888 1.00 87.75 95 ILE A CA 1
ATOM 733 C C . ILE A 1 95 ? 2.764 3.755 13.065 1.00 87.75 95 ILE A C 1
ATOM 735 O O . ILE A 1 95 ? 2.277 3.372 14.126 1.00 87.75 95 ILE A O 1
ATOM 739 N N . LEU A 1 96 ? 3.163 5.016 12.894 1.00 90.00 96 LEU A N 1
ATOM 740 C CA . LEU A 1 96 ? 2.960 6.023 13.940 1.00 90.00 96 LEU A CA 1
ATOM 741 C C . LEU A 1 96 ? 1.510 6.545 13.931 1.00 90.00 96 LEU A C 1
ATOM 743 O O . LEU A 1 96 ? 0.820 6.429 14.941 1.00 90.00 96 LEU A O 1
ATOM 747 N N . GLN A 1 97 ? 1.002 7.018 12.791 1.00 88.38 97 GLN A N 1
ATOM 748 C CA . GLN A 1 97 ? -0.389 7.466 12.637 1.00 88.38 97 GLN A CA 1
ATOM 749 C C . GLN A 1 97 ? -1.081 6.794 11.446 1.00 88.38 97 GLN A C 1
ATOM 751 O O . GLN A 1 97 ? -0.582 6.835 10.319 1.00 88.38 97 GLN A O 1
ATOM 756 N N . MET A 1 98 ? -2.253 6.203 11.697 1.00 85.81 98 MET A N 1
ATOM 757 C CA . MET A 1 98 ? -3.096 5.548 10.696 1.00 85.81 98 MET A CA 1
ATOM 758 C C . MET A 1 98 ? -4.544 6.052 10.758 1.00 85.81 98 MET A C 1
ATOM 760 O O . MET A 1 98 ? -5.203 5.910 11.785 1.00 85.81 98 MET A O 1
ATOM 764 N N . ASN A 1 99 ? -5.067 6.544 9.634 1.00 88.81 99 ASN A N 1
ATOM 765 C CA . ASN A 1 99 ? -6.487 6.857 9.442 1.00 88.81 99 ASN A CA 1
ATOM 766 C C . ASN A 1 99 ? -7.060 5.972 8.323 1.00 88.81 99 ASN A C 1
ATOM 768 O O . ASN A 1 99 ? -7.257 6.439 7.199 1.00 88.81 99 ASN A O 1
ATOM 772 N N . SER A 1 100 ? -7.253 4.674 8.587 1.00 78.69 100 SER A N 1
ATOM 773 C CA . SER A 1 100 ? -7.632 3.689 7.557 1.00 78.69 100 SER A CA 1
ATOM 774 C C . SER A 1 100 ? -7.840 2.267 8.097 1.00 78.69 100 SER A C 1
ATOM 776 O O . SER A 1 100 ? -7.776 2.011 9.297 1.00 78.69 100 SER A O 1
ATOM 778 N N . ASN A 1 101 ? -8.127 1.320 7.193 1.00 84.38 101 ASN A N 1
ATOM 779 C CA . ASN A 1 101 ? -8.257 -0.097 7.523 1.00 84.38 101 ASN A CA 1
ATOM 780 C C . ASN A 1 101 ? -6.904 -0.826 7.441 1.00 84.38 101 ASN A C 1
ATOM 782 O O . ASN A 1 101 ? -6.232 -0.777 6.404 1.00 84.38 101 ASN A O 1
ATOM 786 N N . LEU A 1 102 ? -6.563 -1.615 8.462 1.00 84.50 102 LEU A N 1
ATOM 787 C CA . LEU A 1 102 ? -5.431 -2.549 8.416 1.00 84.50 102 LEU A CA 1
ATOM 788 C C . LEU A 1 102 ? -5.889 -4.011 8.328 1.00 84.50 102 LEU A C 1
ATOM 790 O O . LEU A 1 102 ? -6.785 -4.442 9.057 1.00 84.50 102 LEU A O 1
ATOM 794 N N . ARG A 1 103 ? -5.222 -4.808 7.482 1.00 88.62 103 ARG A N 1
ATOM 795 C CA . ARG A 1 103 ? -5.354 -6.271 7.447 1.00 88.62 103 ARG A CA 1
ATOM 796 C C . ARG A 1 103 ? -3.997 -6.981 7.499 1.00 88.62 103 ARG A C 1
ATOM 798 O O . ARG A 1 103 ? -3.371 -7.190 6.458 1.00 88.62 103 ARG A O 1
ATOM 805 N N . GLY A 1 104 ? -3.594 -7.449 8.676 1.00 85.38 104 GLY A N 1
ATOM 806 C CA . GLY A 1 104 ? -2.346 -8.194 8.858 1.00 85.38 104 GLY A CA 1
ATOM 807 C C . GLY A 1 104 ? -1.786 -8.070 10.271 1.00 85.38 104 GLY A C 1
ATOM 808 O O . GLY A 1 104 ? -2.559 -8.143 11.224 1.00 85.38 104 GLY A O 1
ATOM 809 N N . SER A 1 105 ? -0.470 -7.900 10.392 1.00 85.88 105 SER A N 1
ATOM 810 C CA . SER A 1 105 ? 0.233 -7.847 11.680 1.00 85.88 105 SER A CA 1
ATOM 811 C C . SER A 1 105 ? 0.883 -6.481 11.898 1.00 85.88 105 SER A C 1
ATOM 813 O O . SER A 1 105 ? 1.598 -6.012 11.016 1.00 85.88 105 SER A O 1
ATOM 815 N N . SER A 1 106 ? 0.680 -5.819 13.038 1.00 85.12 106 SER A N 1
ATOM 816 C CA . SER A 1 106 ? 1.192 -4.446 13.181 1.00 85.12 106 SER A CA 1
ATOM 817 C C . SER A 1 106 ? 1.447 -3.940 14.595 1.00 85.12 106 SER A C 1
ATOM 819 O O . SER A 1 106 ? 0.700 -4.241 15.522 1.00 85.12 106 SER A O 1
ATOM 821 N N . HIS A 1 107 ? 2.436 -3.056 14.713 1.00 88.06 107 HIS A N 1
ATOM 822 C CA . HIS A 1 107 ? 2.597 -2.143 15.844 1.00 88.06 107 HIS A CA 1
ATOM 823 C C . HIS A 1 107 ? 2.120 -0.756 15.407 1.00 88.06 107 HIS A C 1
ATOM 825 O O . HIS A 1 107 ? 2.566 -0.257 14.371 1.00 88.06 107 HIS A O 1
ATOM 831 N N . ILE A 1 108 ? 1.199 -0.152 16.156 1.00 86.12 108 ILE A N 1
ATOM 832 C CA . ILE A 1 108 ? 0.589 1.130 15.791 1.00 86.12 108 ILE A CA 1
ATOM 833 C C . ILE A 1 108 ? 0.533 2.047 17.010 1.00 86.12 108 ILE A C 1
ATOM 835 O O . ILE A 1 108 ? 0.032 1.645 18.058 1.00 86.12 108 ILE A O 1
ATOM 839 N N . LEU A 1 109 ? 1.004 3.287 16.885 1.00 88.00 109 LEU A N 1
ATOM 840 C CA . LEU A 1 109 ? 0.864 4.256 17.974 1.00 88.00 109 LEU A CA 1
ATOM 841 C C . LEU A 1 109 ? -0.569 4.811 18.013 1.00 88.00 109 LEU A C 1
ATOM 843 O O . LEU A 1 109 ? -1.234 4.685 19.038 1.00 88.00 109 LEU A O 1
ATOM 847 N N . GLN A 1 110 ? -1.089 5.327 16.898 1.00 86.38 110 GLN A N 1
ATOM 848 C CA . GLN A 1 110 ? -2.460 5.841 16.813 1.00 86.38 110 GLN A CA 1
ATOM 849 C C . GLN A 1 110 ? -3.208 5.283 15.591 1.00 86.38 110 GLN A C 1
ATOM 851 O O . GLN A 1 110 ? -2.764 5.463 14.455 1.00 86.38 110 GLN A O 1
ATOM 856 N N . MET A 1 111 ? -4.361 4.638 15.817 1.00 84.12 111 MET A N 1
ATOM 857 C CA . MET A 1 111 ? -5.299 4.218 14.767 1.00 84.12 111 MET A CA 1
ATOM 858 C C . MET A 1 111 ? -6.670 4.885 14.915 1.00 84.12 111 MET A C 1
ATOM 860 O O . MET A 1 111 ? -7.334 4.768 15.947 1.00 84.12 111 MET A O 1
ATOM 864 N N . ASN A 1 112 ? -7.160 5.416 13.798 1.00 85.56 112 ASN A N 1
ATOM 865 C CA . ASN A 1 112 ? -8.575 5.652 13.541 1.00 85.56 112 ASN A CA 1
ATOM 866 C C . ASN A 1 112 ? -9.036 4.770 12.353 1.00 85.56 112 ASN A C 1
ATOM 868 O O . ASN A 1 112 ? -8.260 4.516 11.431 1.00 85.56 112 ASN A O 1
ATOM 872 N N . LEU A 1 113 ? -10.319 4.380 12.346 1.00 74.00 113 LEU A N 1
ATOM 873 C CA . LEU A 1 113 ? -11.057 3.592 11.328 1.00 74.00 113 LEU A CA 1
ATOM 874 C C . LEU A 1 113 ? -11.277 2.075 11.571 1.00 74.00 113 LEU A C 1
ATOM 876 O O . LEU A 1 113 ? -12.361 1.776 12.068 1.00 74.00 113 LEU A O 1
ATOM 880 N N . ASN A 1 114 ? -10.394 1.111 11.239 1.00 81.81 114 ASN A N 1
ATOM 881 C CA . ASN A 1 114 ? -10.609 -0.326 11.592 1.00 81.81 114 ASN A CA 1
ATOM 882 C C . ASN A 1 114 ? -9.331 -1.203 11.572 1.00 81.81 114 ASN A C 1
ATOM 884 O O . ASN A 1 114 ? -8.473 -1.044 10.701 1.00 81.81 114 ASN A O 1
ATOM 888 N N . LEU A 1 115 ? -9.292 -2.274 12.384 1.00 81.50 115 LEU A N 1
ATOM 889 C CA . LEU A 1 115 ? -8.272 -3.340 12.284 1.00 81.50 115 LEU A CA 1
ATOM 890 C C . LEU A 1 115 ? -8.853 -4.755 12.105 1.00 81.50 115 LEU A C 1
ATOM 892 O O . LEU A 1 115 ? -9.782 -5.161 12.803 1.00 81.50 115 LEU A O 1
ATOM 896 N N . ARG A 1 116 ? -8.227 -5.558 11.229 1.00 85.31 116 ARG A N 1
ATOM 897 C CA . ARG A 1 116 ? -8.430 -7.013 11.131 1.00 85.31 116 ARG A CA 1
ATOM 898 C C . ARG A 1 116 ? -7.110 -7.797 11.102 1.00 85.31 116 ARG A C 1
ATOM 900 O O . ARG A 1 116 ? -6.514 -7.961 10.035 1.00 85.31 116 ARG A O 1
ATOM 907 N N . GLY A 1 117 ? -6.706 -8.376 12.228 1.00 83.06 117 GLY A N 1
ATOM 908 C CA . GLY A 1 117 ? -5.500 -9.206 12.315 1.00 83.06 117 GLY A CA 1
ATOM 909 C C . GLY A 1 117 ? -4.889 -9.223 13.713 1.00 83.06 117 GLY A C 1
ATOM 910 O O . GLY A 1 117 ? -5.636 -9.287 14.686 1.00 83.06 117 GLY A O 1
ATOM 911 N N . SER A 1 118 ? -3.559 -9.176 13.799 1.00 83.94 118 SER A N 1
ATOM 912 C CA . SER A 1 118 ? -2.815 -9.257 15.063 1.00 83.94 118 SER A CA 1
ATOM 913 C C . SER A 1 118 ? -2.062 -7.957 15.342 1.00 83.94 118 SER A C 1
ATOM 915 O O . SER A 1 118 ? -1.284 -7.522 14.496 1.00 83.94 118 SER A O 1
ATOM 917 N N . SER A 1 119 ? -2.247 -7.315 16.498 1.00 83.00 119 SER A N 1
ATOM 918 C CA . SER A 1 119 ? -1.633 -5.992 16.706 1.00 83.00 119 SER A CA 1
ATOM 919 C C . SER A 1 119 ? -1.337 -5.577 18.141 1.00 83.00 119 SER A C 1
ATOM 921 O O . SER A 1 119 ? -2.113 -5.846 19.054 1.00 83.00 119 SER A O 1
ATOM 923 N N . HIS A 1 120 ? -0.279 -4.783 18.291 1.00 85.50 120 HIS A N 1
ATOM 924 C CA . HIS A 1 120 ? -0.053 -3.924 19.451 1.00 85.50 120 HIS A CA 1
ATOM 925 C C . HIS A 1 120 ? -0.473 -2.497 19.077 1.00 85.50 120 HIS A C 1
ATOM 927 O O . HIS A 1 120 ? 0.020 -1.967 18.077 1.00 85.50 120 HIS A O 1
ATOM 933 N N . ILE A 1 121 ? -1.386 -1.886 19.836 1.00 83.00 121 ILE A N 1
ATOM 934 C CA . ILE A 1 121 ? -1.890 -0.529 19.568 1.00 83.00 121 ILE A CA 1
ATOM 935 C C . ILE A 1 121 ? -1.804 0.323 20.837 1.00 83.00 121 ILE A C 1
ATOM 937 O O . ILE A 1 121 ? -2.265 -0.099 21.895 1.00 83.00 121 ILE A O 1
ATOM 941 N N . LEU A 1 122 ? -1.253 1.534 20.758 1.00 85.31 122 LEU A N 1
ATOM 942 C CA . LEU A 1 122 ? -1.256 2.447 21.906 1.00 85.31 122 LEU A CA 1
ATOM 943 C C . LEU A 1 122 ? -2.611 3.170 22.042 1.00 85.31 122 LEU A C 1
ATOM 945 O O . LEU A 1 122 ? -3.223 3.107 23.104 1.00 85.31 122 LEU A O 1
ATOM 949 N N . GLN A 1 123 ? -3.133 3.768 20.970 1.00 83.31 123 GLN A N 1
ATOM 950 C CA . GLN A 1 123 ? -4.454 4.408 20.942 1.00 83.31 123 GLN A CA 1
ATOM 951 C C . GLN A 1 123 ? -5.285 3.967 19.733 1.00 83.31 123 GLN A C 1
ATOM 953 O O . GLN A 1 123 ? -4.817 4.014 18.593 1.00 83.31 123 GLN A O 1
ATOM 958 N N . MET A 1 124 ? -6.539 3.579 19.980 1.00 80.50 124 MET A N 1
ATOM 959 C CA . MET A 1 124 ? -7.495 3.155 18.954 1.00 80.50 124 MET A CA 1
ATOM 960 C C . MET A 1 124 ? -8.853 3.847 19.129 1.00 80.50 124 MET A C 1
ATOM 962 O O . MET A 1 124 ? -9.469 3.714 20.180 1.00 80.50 124 MET A O 1
ATOM 966 N N . ASN A 1 125 ? -9.353 4.514 18.082 1.00 83.19 125 ASN A N 1
ATOM 967 C CA . ASN A 1 125 ? -10.731 5.028 18.005 1.00 83.19 125 ASN A CA 1
ATOM 968 C C . ASN A 1 125 ? -11.477 4.328 16.855 1.00 83.19 125 ASN A C 1
ATOM 970 O O . ASN A 1 125 ? -11.578 4.873 15.752 1.00 83.19 125 ASN A O 1
ATOM 974 N N . SER A 1 126 ? -11.852 3.056 17.026 1.00 71.94 126 SER A N 1
ATOM 975 C CA . SER A 1 126 ? -12.387 2.226 15.928 1.00 71.94 126 SER A CA 1
ATOM 976 C C . SER A 1 126 ? -12.802 0.813 16.347 1.00 71.94 126 SER A C 1
ATOM 978 O O . SER A 1 126 ? -12.606 0.410 17.487 1.00 71.94 126 SER A O 1
ATOM 980 N N . ASN A 1 127 ? -13.357 0.044 15.398 1.00 76.38 127 ASN A N 1
ATOM 981 C CA . ASN A 1 127 ? -13.633 -1.378 15.595 1.00 76.38 127 ASN A CA 1
ATOM 982 C C . ASN A 1 127 ? -12.378 -2.248 15.402 1.00 76.38 127 ASN A C 1
ATOM 984 O O . ASN A 1 127 ? -11.589 -2.035 14.471 1.00 76.38 127 ASN A O 1
ATOM 988 N N . LEU A 1 128 ? -12.279 -3.327 16.182 1.00 75.69 128 LEU A N 1
ATOM 989 C CA . LEU A 1 128 ? -11.257 -4.364 16.020 1.00 75.69 128 LEU A CA 1
ATOM 990 C C . LEU A 1 128 ? -11.850 -5.757 15.777 1.00 75.69 128 LEU A C 1
ATOM 992 O O . LEU A 1 128 ? -12.783 -6.181 16.459 1.00 75.69 128 LEU A O 1
ATOM 996 N N . ARG A 1 129 ? -11.235 -6.521 14.862 1.00 80.69 129 ARG A N 1
ATOM 997 C CA . ARG A 1 129 ? -11.506 -7.953 14.670 1.00 80.69 129 ARG A CA 1
ATOM 998 C C . ARG A 1 129 ? -10.229 -8.794 14.567 1.00 80.69 129 ARG A C 1
ATOM 1000 O O . ARG A 1 129 ? -9.681 -8.957 13.474 1.00 80.69 129 ARG A O 1
ATOM 1007 N N . GLY A 1 130 ? -9.799 -9.402 15.669 1.00 78.19 130 GLY A N 1
ATOM 1008 C CA . GLY A 1 130 ? -8.633 -10.290 15.692 1.00 78.19 130 GLY A CA 1
ATOM 1009 C C . GLY A 1 130 ? -8.029 -10.454 17.084 1.00 78.19 130 GLY A C 1
ATOM 1010 O O . GLY A 1 130 ? -8.778 -10.581 18.049 1.00 78.19 130 GLY A O 1
ATOM 1011 N N . SER A 1 131 ? -6.698 -10.456 17.169 1.00 79.94 131 SER A N 1
ATOM 1012 C CA . SER A 1 131 ? -5.947 -10.636 18.417 1.00 79.94 131 SER A CA 1
ATOM 1013 C C . SER A 1 131 ? -5.129 -9.384 18.733 1.00 79.94 131 SER A C 1
ATOM 1015 O O . SER A 1 131 ? -4.391 -8.915 17.868 1.00 79.94 131 SER A O 1
ATOM 1017 N N . SER A 1 132 ? -5.223 -8.812 19.936 1.00 79.19 132 SER A N 1
ATOM 1018 C CA . SER A 1 132 ? -4.550 -7.526 20.185 1.00 79.19 132 SER A CA 1
ATOM 1019 C C . SER A 1 132 ? -4.188 -7.205 21.631 1.00 79.19 132 SER A C 1
ATOM 1021 O O . SER A 1 132 ? -4.964 -7.470 22.544 1.00 79.19 132 SER A O 1
ATOM 1023 N N . HIS A 1 133 ? -3.080 -6.486 21.806 1.00 82.81 133 HIS A N 1
ATOM 1024 C CA . HIS A 1 133 ? -2.747 -5.762 23.036 1.00 82.81 133 HIS A CA 1
ATOM 1025 C C . HIS A 1 133 ? -2.973 -4.268 22.804 1.00 82.81 133 HIS A C 1
ATOM 1027 O O . HIS A 1 133 ? -2.417 -3.714 21.851 1.00 82.81 133 HIS A O 1
ATOM 1033 N N . ILE A 1 134 ? -3.802 -3.622 23.628 1.00 79.25 134 ILE A N 1
ATOM 1034 C CA . ILE A 1 134 ? -4.207 -2.227 23.415 1.00 79.25 134 ILE A CA 1
ATOM 1035 C C . ILE A 1 134 ? -4.145 -1.428 24.717 1.00 79.25 134 ILE A C 1
ATOM 1037 O O . ILE A 1 134 ? -4.753 -1.802 25.718 1.00 79.25 134 ILE A O 1
ATOM 1041 N N . LEU A 1 135 ? -3.420 -0.307 24.713 1.00 82.56 135 LEU A N 1
ATOM 1042 C CA . LEU A 1 135 ? -3.299 0.534 25.907 1.00 82.56 135 LEU A CA 1
ATOM 1043 C C . LEU A 1 135 ? -4.569 1.369 26.140 1.00 82.56 135 LEU A C 1
ATOM 1045 O O . LEU A 1 135 ? -5.068 1.423 27.262 1.00 82.56 135 LEU A O 1
ATOM 1049 N N . GLN A 1 136 ? -5.110 1.988 25.089 1.00 79.25 136 GLN A N 1
ATOM 1050 C CA . GLN A 1 136 ? -6.311 2.818 25.164 1.00 79.25 136 GLN A CA 1
ATOM 1051 C C . GLN A 1 136 ? -7.232 2.583 23.959 1.00 79.25 136 GLN A C 1
ATOM 1053 O O . GLN A 1 136 ? -6.806 2.690 22.806 1.00 79.25 136 GLN A O 1
ATOM 1058 N N . MET A 1 137 ? -8.504 2.291 24.233 1.00 76.88 137 MET A N 1
ATOM 1059 C CA . MET A 1 137 ? -9.527 2.019 23.225 1.00 76.88 137 MET A CA 1
ATOM 1060 C C . MET A 1 137 ? -10.785 2.860 23.423 1.00 76.88 137 MET A C 1
ATOM 1062 O O . MET A 1 137 ? -11.332 2.918 24.520 1.00 76.88 137 MET A O 1
ATOM 1066 N N . ASN A 1 138 ? -11.298 3.381 22.314 1.00 75.31 138 ASN A N 1
ATOM 1067 C CA . ASN A 1 138 ? -12.661 3.864 22.173 1.00 75.31 138 ASN A CA 1
ATOM 1068 C C . ASN A 1 138 ? -13.327 3.090 21.020 1.00 75.31 138 ASN A C 1
ATOM 1070 O O . ASN A 1 138 ? -12.749 3.005 19.932 1.00 75.31 138 ASN A O 1
ATOM 1074 N N . LEU A 1 139 ? -14.561 2.613 21.236 1.00 67.44 139 LEU A N 1
ATOM 1075 C CA . LEU A 1 139 ? -15.382 1.807 20.303 1.00 67.44 139 LEU A CA 1
ATOM 1076 C C . LEU A 1 139 ? -15.020 0.296 20.222 1.00 67.44 139 LEU A C 1
ATOM 1078 O O . LEU A 1 139 ? -14.205 -0.206 20.987 1.00 67.44 139 LEU A O 1
ATOM 1082 N N . ASN A 1 140 ? -15.766 -0.458 19.400 1.00 67.25 140 ASN A N 1
ATOM 1083 C CA . ASN A 1 140 ? -16.125 -1.869 19.646 1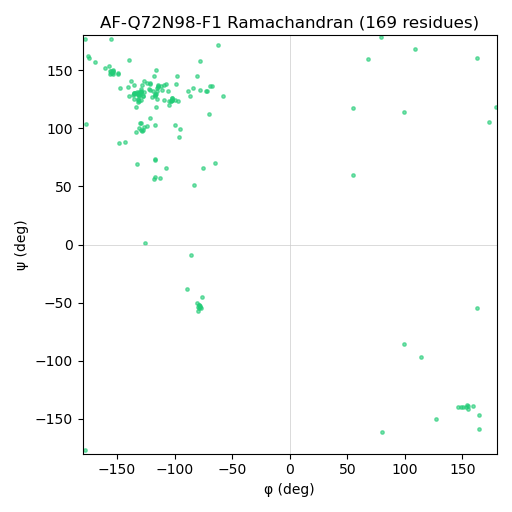.00 67.25 140 ASN A CA 1
ATOM 1084 C C . ASN A 1 140 ? -15.054 -2.949 19.369 1.00 67.25 140 ASN A C 1
ATOM 1086 O O . ASN A 1 140 ? -14.198 -2.836 18.492 1.00 67.25 140 ASN A O 1
ATOM 1090 N N . LEU A 1 141 ? -15.234 -4.109 20.014 1.00 68.00 141 LEU A N 1
ATOM 1091 C CA . LEU A 1 141 ? -14.379 -5.296 19.896 1.00 68.00 141 LEU A CA 1
ATOM 1092 C C . LEU A 1 141 ? -15.104 -6.518 19.337 1.00 68.00 141 LEU A C 1
ATOM 1094 O O . LEU A 1 141 ? -16.248 -6.796 19.690 1.00 68.00 141 LEU A O 1
ATOM 1098 N N . ARG A 1 142 ? -14.385 -7.333 18.557 1.00 70.44 142 ARG A N 1
ATOM 1099 C CA . ARG A 1 142 ? -14.773 -8.719 18.267 1.00 70.44 142 ARG A CA 1
ATOM 1100 C C . ARG A 1 142 ? -13.556 -9.628 18.066 1.00 70.44 142 ARG A C 1
ATOM 1102 O O . ARG A 1 142 ? -13.118 -9.856 16.935 1.00 70.44 142 ARG A O 1
ATOM 1109 N N . GLY A 1 143 ? -13.032 -10.181 19.154 1.00 69.62 143 GLY A N 1
ATOM 1110 C CA . GLY A 1 143 ? -11.885 -11.088 19.135 1.00 69.62 143 GLY A CA 1
ATOM 1111 C C . GLY A 1 143 ? -11.263 -11.272 20.518 1.00 69.62 143 GLY A C 1
ATOM 1112 O O . GLY A 1 143 ? -11.921 -11.022 21.524 1.00 69.62 143 GLY A O 1
ATOM 1113 N N . SER A 1 144 ? -10.003 -11.702 20.553 1.00 76.06 144 SER A N 1
ATOM 1114 C CA . SER A 1 144 ? -9.238 -11.914 21.787 1.00 76.06 144 SER A CA 1
ATOM 1115 C C . SER A 1 144 ? -8.327 -10.713 22.034 1.00 76.06 144 SER A C 1
ATOM 1117 O O . SER A 1 144 ? -7.287 -10.576 21.389 1.00 76.06 144 SER A O 1
ATOM 1119 N N . SER A 1 145 ? -8.709 -9.831 22.954 1.00 72.69 145 SER A N 1
ATOM 1120 C CA . SER A 1 145 ? -7.997 -8.572 23.191 1.00 72.69 145 SER A CA 1
ATOM 1121 C C . SER A 1 145 ? -7.669 -8.368 24.667 1.00 72.69 145 SER A C 1
ATOM 1123 O O . SER A 1 145 ? -8.542 -8.493 25.519 1.00 72.69 145 SER A O 1
ATOM 1125 N N . HIS A 1 146 ? -6.428 -7.979 24.953 1.00 78.69 146 HIS A N 1
ATOM 1126 C CA . HIS A 1 146 ? -6.016 -7.440 26.247 1.00 78.69 146 HIS A CA 1
ATOM 1127 C C . HIS A 1 146 ? -6.031 -5.914 26.170 1.00 78.69 146 HIS A C 1
ATOM 1129 O O . HIS A 1 146 ? -5.381 -5.334 25.295 1.00 78.69 146 HIS A O 1
ATOM 1135 N N . ILE A 1 147 ? -6.786 -5.268 27.060 1.00 75.31 147 ILE A N 1
ATOM 1136 C CA . ILE A 1 147 ? -7.000 -3.816 27.055 1.00 75.31 147 ILE A CA 1
ATOM 1137 C C . ILE A 1 147 ? -6.721 -3.253 28.437 1.00 75.31 147 ILE A C 1
ATOM 1139 O O . ILE A 1 147 ? -7.223 -3.777 29.427 1.00 75.31 147 ILE A O 1
ATOM 1143 N N . PHE A 1 148 ? -5.948 -2.170 28.492 1.00 77.25 148 PHE A N 1
ATOM 1144 C CA . PHE A 1 148 ? -5.623 -1.497 29.748 1.00 77.25 148 PHE A CA 1
ATOM 1145 C C . PHE A 1 148 ? -6.642 -0.405 30.121 1.00 77.25 148 PHE A C 1
ATOM 1147 O O . PHE A 1 148 ? -6.995 -0.272 31.290 1.00 77.25 148 PHE A O 1
ATOM 1154 N N . LYS A 1 149 ? -7.149 0.365 29.145 1.00 74.56 149 LYS A N 1
ATOM 1155 C CA . LYS A 1 149 ? -8.212 1.373 29.334 1.00 74.56 149 LYS A CA 1
ATOM 1156 C C . LYS A 1 149 ? -9.194 1.371 28.159 1.00 74.56 149 LYS A C 1
ATOM 1158 O O . LYS A 1 149 ? -8.769 1.361 27.005 1.00 74.56 149 LYS A O 1
ATOM 1163 N N . SER A 1 150 ? -10.492 1.423 28.456 1.00 68.44 150 SER A N 1
ATOM 1164 C CA . SER A 1 150 ? -11.571 1.453 27.460 1.00 68.44 150 SER A CA 1
ATOM 1165 C C . SER A 1 150 ? -12.629 2.496 27.819 1.00 68.44 150 SER A C 1
ATOM 1167 O O . SER A 1 150 ? -13.042 2.560 28.978 1.00 68.44 150 SER A O 1
ATOM 1169 N N . TRP A 1 151 ? -13.099 3.265 26.834 1.00 67.38 151 TRP A N 1
ATOM 1170 C CA . TRP A 1 151 ? -14.336 4.043 26.931 1.00 67.38 151 TRP A CA 1
ATOM 1171 C C . TRP A 1 151 ? -15.337 3.538 25.886 1.00 67.38 151 TRP A C 1
ATOM 1173 O O . TRP A 1 151 ? -15.238 3.822 24.689 1.00 67.38 151 TRP A O 1
ATOM 1183 N N . ALA A 1 152 ? -16.309 2.756 26.355 1.00 56.53 152 ALA A N 1
ATOM 1184 C CA . ALA A 1 152 ? -17.456 2.341 25.563 1.00 56.53 152 ALA A CA 1
ATOM 1185 C C . ALA A 1 152 ? -18.529 3.437 25.598 1.00 56.53 152 ALA A C 1
ATOM 1187 O O . ALA A 1 152 ? -18.853 3.962 26.662 1.00 56.53 152 ALA A O 1
ATOM 1188 N N . PHE A 1 153 ? -19.095 3.760 24.436 1.00 50.19 153 PHE A N 1
ATOM 1189 C CA . PHE A 1 153 ? -20.341 4.515 24.360 1.00 50.19 153 PHE A CA 1
ATOM 1190 C C . PHE A 1 153 ? -21.460 3.483 24.230 1.00 50.19 153 PHE A C 1
ATOM 1192 O O . PHE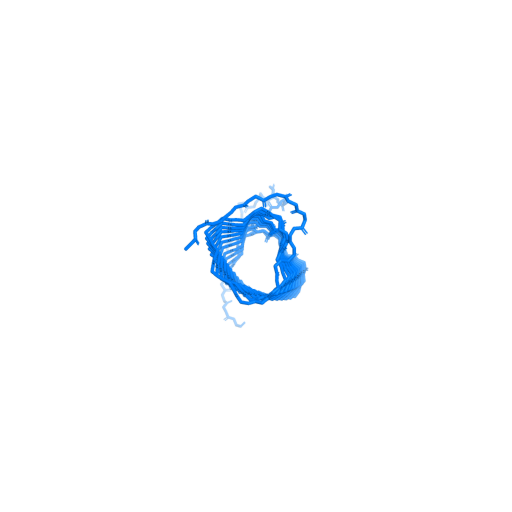 A 1 153 ? -21.646 2.917 23.149 1.00 50.19 153 PHE A O 1
ATOM 1199 N N . ASP A 1 154 ? -22.133 3.174 25.340 1.00 43.03 154 ASP A N 1
ATOM 1200 C CA . ASP A 1 154 ? -23.216 2.190 25.342 1.00 43.03 154 ASP A CA 1
ATOM 1201 C C . ASP A 1 154 ? -24.307 2.614 24.361 1.00 43.03 154 ASP A C 1
ATOM 1203 O O . ASP A 1 154 ? -24.813 3.738 24.413 1.00 43.03 154 ASP A O 1
ATOM 1207 N N . LYS A 1 155 ? -24.683 1.703 23.458 1.00 45.03 155 LYS A N 1
ATOM 1208 C CA . LYS A 1 155 ? -25.818 1.934 22.556 1.00 45.03 155 LYS A CA 1
ATOM 1209 C C . LYS A 1 155 ? -27.166 1.556 23.167 1.00 45.03 155 LYS A C 1
ATOM 1211 O O . LYS A 1 155 ? -28.184 1.908 22.581 1.00 45.03 155 LYS A O 1
ATOM 1216 N N . GLU A 1 156 ? -27.176 0.903 24.329 1.00 44.41 156 GLU A N 1
ATOM 1217 C CA . GLU A 1 156 ? -28.391 0.480 25.030 1.00 44.41 156 GLU A CA 1
ATOM 1218 C C . GLU A 1 156 ? -28.239 0.609 26.556 1.00 44.41 156 GLU A C 1
ATOM 1220 O O . GLU A 1 156 ? -27.891 -0.354 27.231 1.00 44.41 156 GLU A O 1
ATOM 1225 N N . ASN A 1 157 ? -28.559 1.785 27.117 1.00 37.41 157 ASN A N 1
ATOM 1226 C CA . ASN A 1 157 ? -29.725 1.892 28.013 1.00 37.41 157 ASN A CA 1
ATOM 1227 C C . ASN A 1 157 ? -29.954 3.294 28.605 1.00 37.41 157 ASN A C 1
ATOM 1229 O O . ASN A 1 157 ? -29.219 3.754 29.475 1.00 37.41 157 ASN A O 1
ATOM 1233 N N . GLN A 1 158 ? -31.113 3.882 28.288 1.00 41.88 158 GLN A N 1
ATOM 1234 C CA . GLN A 1 158 ? -31.831 4.754 29.228 1.00 41.88 158 GLN A CA 1
ATOM 1235 C C . GLN A 1 158 ? -32.685 3.917 30.203 1.00 41.88 158 GLN A C 1
ATOM 1237 O O . GLN A 1 158 ? -33.870 4.177 30.396 1.00 41.88 158 GLN A O 1
ATOM 1242 N N . ILE A 1 159 ? -32.073 2.919 30.845 1.00 30.75 159 ILE A N 1
ATOM 1243 C CA . ILE A 1 159 ? -32.569 2.374 32.116 1.00 30.75 159 ILE A CA 1
ATOM 1244 C C . ILE A 1 159 ? -31.599 2.866 33.193 1.00 30.75 159 ILE A C 1
ATOM 1246 O O . ILE A 1 159 ? -30.704 2.166 33.650 1.00 30.75 159 ILE A O 1
ATOM 1250 N N . SER A 1 160 ? -31.562 4.181 33.413 1.00 43.50 160 SER A N 1
ATOM 1251 C CA . SER A 1 160 ? -32.529 4.857 34.297 1.00 43.50 160 SER A CA 1
ATOM 1252 C C . SER A 1 160 ? -32.537 4.216 35.691 1.00 43.50 160 SER A C 1
ATOM 1254 O O . SER A 1 160 ? -33.525 3.703 36.199 1.00 43.50 160 SER A O 1
ATOM 1256 N N . ALA A 1 161 ? -31.366 4.248 36.327 1.00 31.23 161 ALA A N 1
ATOM 1257 C CA . ALA A 1 161 ? -31.162 3.748 37.677 1.00 31.23 161 ALA A CA 1
ATOM 1258 C C . ALA A 1 161 ? -30.381 4.763 38.525 1.00 31.23 161 ALA A C 1
ATOM 1260 O O . ALA A 1 161 ? -29.259 4.513 38.965 1.00 31.23 161 ALA A O 1
ATOM 1261 N N . GLN A 1 162 ? -31.019 5.895 38.842 1.00 45.25 162 GLN A N 1
ATOM 1262 C CA . GLN A 1 162 ? -30.727 6.597 40.098 1.00 45.25 162 GLN A CA 1
ATOM 1263 C C . GLN A 1 162 ? -31.156 5.707 41.281 1.00 45.25 162 GLN A C 1
ATOM 1265 O O . GLN A 1 162 ? -32.153 6.002 41.933 1.00 45.25 162 GLN A O 1
ATOM 1270 N N . ASN A 1 163 ? -30.456 4.592 41.542 1.00 45.97 163 ASN A N 1
ATOM 1271 C CA . ASN A 1 163 ? -30.496 3.891 42.832 1.00 45.97 163 ASN A CA 1
ATOM 1272 C C . ASN A 1 163 ? -29.554 2.673 42.919 1.00 45.97 163 ASN A C 1
ATOM 1274 O O . ASN A 1 163 ? -29.919 1.582 42.485 1.00 45.97 163 ASN A O 1
ATOM 1278 N N . ARG A 1 164 ? -28.419 2.821 43.621 1.00 36.66 164 ARG A N 1
ATOM 1279 C CA . ARG A 1 164 ? -28.075 2.148 44.908 1.00 36.66 164 ARG A CA 1
ATOM 1280 C C . ARG A 1 164 ? -26.560 2.221 45.185 1.00 36.66 164 ARG A C 1
ATOM 1282 O O . ARG A 1 164 ? -25.770 2.547 44.307 1.00 36.66 164 ARG A O 1
ATOM 1289 N N . ARG A 1 165 ? -26.173 2.031 46.452 1.00 42.91 165 ARG A N 1
ATOM 1290 C CA . ARG A 1 165 ? -24.845 2.360 47.014 1.00 42.91 165 ARG A CA 1
ATOM 1291 C C . ARG A 1 165 ? -23.899 1.136 47.074 1.00 42.91 165 ARG A C 1
ATOM 1293 O O . ARG A 1 165 ? -24.355 0.056 47.416 1.00 42.91 165 ARG A O 1
ATOM 1300 N N . SER A 1 166 ? -22.595 1.378 46.859 1.00 38.94 166 SER A N 1
ATOM 1301 C CA . SER A 1 166 ? -21.400 0.716 47.461 1.00 38.94 166 SER A CA 1
ATOM 1302 C C . SER A 1 166 ? -21.176 -0.817 47.415 1.00 38.94 166 SER A C 1
ATOM 1304 O O . SER A 1 166 ? -21.870 -1.554 48.106 1.00 38.94 166 SER A O 1
ATOM 1306 N N . THR A 1 167 ? -20.085 -1.248 46.748 1.00 27.44 167 THR A N 1
ATOM 1307 C CA . THR A 1 167 ? -18.941 -2.125 47.182 1.00 27.44 167 THR A CA 1
ATOM 1308 C C . THR A 1 167 ? -18.108 -2.384 45.900 1.00 27.44 167 THR A C 1
ATOM 1310 O O . THR A 1 167 ? -18.662 -2.933 44.958 1.00 27.44 167 THR A O 1
ATOM 1313 N N . ILE A 1 168 ? -16.922 -1.806 45.638 1.00 34.69 168 ILE A N 1
ATOM 1314 C CA . ILE A 1 168 ? -15.605 -1.920 46.321 1.00 34.69 168 ILE A CA 1
ATOM 1315 C C . ILE A 1 168 ? -14.993 -3.339 46.135 1.00 34.69 168 ILE A C 1
ATOM 1317 O O . ILE A 1 168 ? -15.731 -4.276 45.869 1.00 34.69 168 ILE A O 1
ATOM 1321 N N . VAL A 1 169 ? -13.666 -3.480 46.310 1.00 30.22 169 VAL A N 1
ATOM 1322 C CA . VAL A 1 169 ? -12.841 -4.719 46.394 1.00 30.22 169 VAL A CA 1
ATOM 1323 C C . VAL A 1 169 ? -12.098 -5.153 45.115 1.00 30.22 169 VAL A C 1
ATOM 1325 O O . VAL A 1 169 ? -12.685 -5.593 44.134 1.00 30.22 169 VAL A O 1
ATOM 1328 N N . PHE A 1 170 ? -10.761 -5.091 45.196 1.00 37.91 170 PHE A N 1
ATOM 1329 C CA . PHE 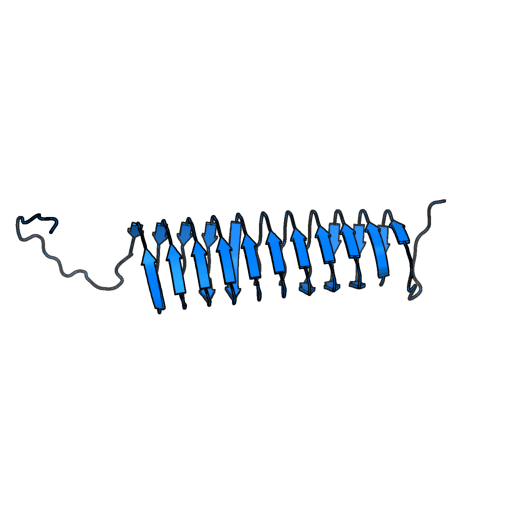A 1 170 ? -9.840 -5.952 44.447 1.00 37.91 170 PHE A CA 1
ATOM 1330 C C . PHE A 1 170 ? -9.625 -7.249 45.241 1.00 37.91 170 PHE A C 1
ATOM 1332 O O . PHE A 1 170 ? -9.220 -7.182 46.404 1.00 37.91 170 PHE A O 1
ATOM 1339 N N . THR A 1 171 ? -9.817 -8.390 44.582 1.00 39.66 171 THR A N 1
ATOM 1340 C CA . THR A 1 171 ? -9.228 -9.703 44.900 1.00 39.66 171 THR A CA 1
ATOM 1341 C C . THR A 1 171 ? -8.890 -10.374 43.581 1.00 39.66 171 THR A C 1
ATOM 1343 O O . THR A 1 171 ? -9.832 -10.455 42.760 1.00 39.66 171 THR A O 1
#

Organism: Leptospira interrogans serogroup Icterohaemorrhagiae serovar copenhageni (strain Fiocruz L1-130) (NCBI:txid267671)

Radius of gyration: 22.15 Å; Cα contacts (8 Å, |Δi|>4): 470; chains: 1; bounding box: 57×29×73 Å

pLDDT: mean 72.86, std 16.42, range [27.44, 90.0]